Protein AF-A0A8T6RII4-F1 (afdb_monomer_lite)

Radius of gyration: 19.92 Å; chains: 1; bounding box: 28×21×65 Å

Foldseek 3Di:
DDDDDDDDDDDDPDDDDPPPFQAALQPRDGDDPVQLQQWKAQPPPRRIHRNVRQQVCCVVQQADSPPRHGDDPVRIDRSD

pLDDT: mean 90.01, std 9.52, range [54.53, 97.94]

Secondary structure (DSSP, 8-state):
-PPPP------------TTSSPBPTTT--B--GGGGGG-EE-TTT--EE-HHHHHHHHHHHSB-TTT--B--GGG-EE--

Sequence (80 aa):
MKTIINITSIKKVANWDWSAYIKCIVCNLPIKKEHLSNALKCPHCNGIAHSDHLIEWIKMKGTCPYCRKRLGRSKLLNAI

Structure (mmCIF, N/CA/C/O backbone):
data_AF-A0A8T6RII4-F1
#
_entry.id   AF-A0A8T6RII4-F1
#
loop_
_atom_site.group_PDB
_atom_site.id
_atom_site.type_symbol
_atom_site.label_atom_id
_atom_site.label_alt_id
_atom_site.label_comp_id
_atom_site.label_asym_id
_atom_site.label_entity_id
_atom_site.label_seq_id
_atom_site.pdbx_PDB_ins_code
_atom_site.Cartn_x
_atom_site.Cartn_y
_atom_site.Cartn_z
_atom_site.occupancy
_atom_site.B_iso_or_equiv
_atom_site.auth_seq_id
_atom_site.auth_comp_id
_atom_site.auth_asym_id
_atom_site.auth_atom_id
_atom_site.pdbx_PDB_model_num
ATOM 1 N N . MET A 1 1 ? -12.793 12.265 -50.495 1.00 54.53 1 MET A N 1
ATOM 2 C CA . MET A 1 1 ? -11.789 11.259 -50.914 1.00 54.53 1 MET A CA 1
ATOM 3 C C . MET A 1 1 ? -10.973 10.882 -49.683 1.00 54.53 1 MET A C 1
ATOM 5 O O . MET A 1 1 ? -10.495 11.792 -49.020 1.00 54.53 1 MET A O 1
ATOM 9 N N . LYS A 1 2 ? -10.902 9.599 -49.301 1.00 58.66 2 LYS A N 1
ATOM 10 C CA . LYS A 1 2 ? -10.108 9.136 -48.146 1.00 58.66 2 LYS A CA 1
ATOM 11 C C . LYS A 1 2 ? -8.817 8.508 -48.662 1.00 58.66 2 LYS A C 1
ATOM 13 O O . LYS A 1 2 ? -8.877 7.558 -49.435 1.00 58.66 2 LYS A O 1
ATOM 18 N N . THR A 1 3 ? -7.678 9.046 -48.252 1.00 62.12 3 THR A N 1
ATOM 19 C CA . THR A 1 3 ? -6.361 8.518 -48.615 1.00 62.12 3 THR A CA 1
ATOM 20 C C . THR A 1 3 ? -6.027 7.334 -47.712 1.00 62.12 3 THR A C 1
ATOM 22 O O . THR A 1 3 ? -6.116 7.443 -46.490 1.00 62.12 3 THR A O 1
ATOM 25 N N . ILE A 1 4 ? -5.661 6.202 -48.310 1.00 75.12 4 ILE A N 1
ATOM 26 C CA . ILE A 1 4 ? -5.193 5.010 -47.597 1.00 75.12 4 ILE A CA 1
ATOM 27 C C . ILE A 1 4 ? -3.669 5.111 -47.498 1.00 75.12 4 ILE A C 1
ATOM 29 O O . ILE A 1 4 ? -2.996 5.261 -48.515 1.00 75.12 4 ILE A O 1
ATOM 33 N N . ILE A 1 5 ? -3.130 5.055 -46.280 1.00 77.31 5 ILE A N 1
ATOM 34 C CA . ILE A 1 5 ? -1.686 5.109 -46.024 1.00 77.31 5 ILE A CA 1
ATOM 35 C C . ILE A 1 5 ? -1.205 3.682 -45.762 1.00 77.31 5 ILE A C 1
ATOM 37 O O . ILE A 1 5 ? -1.740 3.011 -44.880 1.00 77.31 5 ILE A O 1
ATOM 41 N N . ASN A 1 6 ? -0.209 3.220 -46.519 1.00 76.44 6 ASN A N 1
ATOM 42 C CA . ASN A 1 6 ? 0.352 1.877 -46.383 1.00 76.44 6 ASN A CA 1
ATOM 43 C C . ASN A 1 6 ? 1.723 1.962 -45.691 1.00 76.44 6 ASN A C 1
ATOM 45 O O . ASN A 1 6 ? 2.659 2.536 -46.246 1.00 76.44 6 ASN A O 1
ATOM 49 N N . ILE A 1 7 ? 1.832 1.446 -44.463 1.00 81.25 7 ILE A N 1
ATOM 50 C CA . ILE A 1 7 ? 3.055 1.526 -43.649 1.00 81.25 7 ILE A CA 1
ATOM 51 C C . ILE A 1 7 ? 3.854 0.235 -43.851 1.00 81.25 7 ILE A C 1
ATOM 53 O O . ILE A 1 7 ? 3.427 -0.828 -43.412 1.00 81.25 7 ILE A O 1
ATOM 57 N N . THR A 1 8 ? 5.007 0.315 -44.515 1.00 78.62 8 THR A N 1
ATOM 58 C CA . THR A 1 8 ? 5.806 -0.862 -44.913 1.00 78.62 8 THR A CA 1
ATOM 59 C C . THR A 1 8 ? 6.903 -1.251 -43.920 1.00 78.62 8 THR A C 1
ATOM 61 O O . THR A 1 8 ? 7.333 -2.400 -43.922 1.00 78.62 8 THR A O 1
ATOM 64 N N . SER A 1 9 ? 7.332 -0.337 -43.040 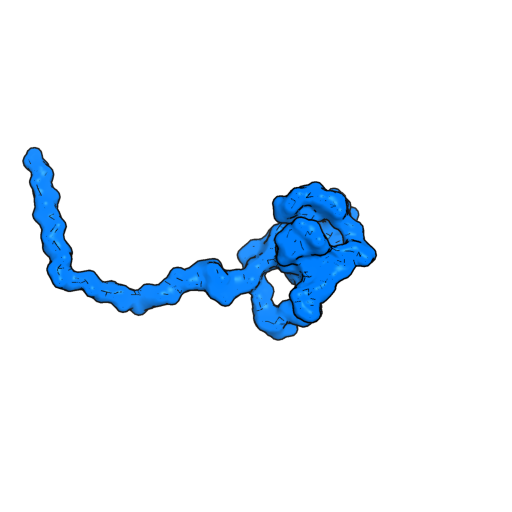1.00 79.00 9 SER A N 1
ATOM 65 C CA . SER A 1 9 ? 8.503 -0.549 -42.174 1.00 79.00 9 SER A CA 1
ATOM 66 C C . SER A 1 9 ? 8.268 -0.042 -40.752 1.00 79.00 9 SER A C 1
ATOM 68 O O . SER A 1 9 ? 8.647 1.074 -40.397 1.00 79.00 9 SER A O 1
ATOM 70 N N . ILE A 1 10 ? 7.647 -0.873 -39.914 1.00 86.56 10 ILE A N 1
ATOM 71 C CA . ILE A 1 10 ? 7.471 -0.604 -38.480 1.00 86.56 10 ILE A CA 1
ATOM 72 C C . ILE A 1 10 ? 8.621 -1.248 -37.702 1.00 86.56 10 ILE A C 1
ATOM 74 O O . ILE A 1 10 ? 8.844 -2.454 -37.796 1.00 86.56 10 ILE A O 1
ATOM 78 N N . LYS A 1 11 ? 9.327 -0.456 -36.884 1.00 89.25 11 LYS A N 1
ATOM 79 C CA . LYS A 1 11 ? 10.358 -0.943 -35.955 1.00 89.25 11 LYS A CA 1
ATOM 80 C C . LYS A 1 11 ? 9.990 -0.583 -34.518 1.00 89.25 11 LYS A C 1
ATOM 82 O O . LYS A 1 11 ? 9.729 0.576 -34.207 1.00 89.25 11 LYS A O 1
ATOM 87 N N . LYS A 1 12 ? 10.012 -1.573 -33.623 1.00 89.88 12 LYS A N 1
ATOM 88 C CA . LYS A 1 12 ? 9.822 -1.360 -32.183 1.00 89.88 12 LYS A CA 1
ATOM 89 C C . LYS A 1 12 ? 11.113 -0.782 -31.587 1.00 89.88 12 LYS A C 1
ATOM 91 O O . LYS A 1 12 ? 12.163 -1.407 -31.685 1.00 89.88 12 LYS A O 1
ATOM 96 N N . VAL A 1 13 ? 11.035 0.416 -31.005 1.00 89.06 13 VAL A N 1
ATOM 97 C CA . VAL A 1 13 ? 12.202 1.145 -30.462 1.00 89.06 13 VAL A CA 1
ATOM 98 C C . VAL A 1 13 ? 12.504 0.814 -29.000 1.00 89.06 13 VAL A C 1
ATOM 100 O O . VAL A 1 13 ? 13.644 0.929 -28.570 1.00 89.06 13 VAL A O 1
ATOM 103 N N . ALA A 1 14 ? 11.494 0.387 -28.242 1.00 85.25 14 ALA A N 1
ATOM 104 C CA . ALA A 1 14 ? 11.623 -0.025 -26.850 1.00 85.25 14 ALA A CA 1
ATOM 105 C C . ALA A 1 14 ? 10.415 -0.871 -26.421 1.00 85.25 14 ALA A C 1
ATOM 107 O O . ALA A 1 14 ? 9.382 -0.904 -27.100 1.00 85.25 14 ALA A O 1
ATOM 108 N N . ASN A 1 15 ? 10.542 -1.541 -25.275 1.00 86.00 15 ASN A N 1
ATOM 109 C CA . ASN A 1 15 ? 9.431 -2.190 -24.588 1.00 86.00 15 ASN A CA 1
ATOM 110 C C . ASN A 1 15 ? 9.189 -1.488 -23.248 1.00 86.00 15 ASN A C 1
ATOM 112 O O . ASN A 1 15 ? 9.930 -1.697 -22.293 1.00 86.00 15 ASN A O 1
ATOM 116 N N . TRP A 1 16 ? 8.171 -0.632 -23.199 1.00 81.25 16 TRP A N 1
ATOM 117 C CA . TRP A 1 16 ? 7.787 0.081 -21.985 1.00 81.25 16 TRP A CA 1
ATOM 118 C C . TRP A 1 16 ? 6.794 -0.770 -21.194 1.00 81.25 16 TRP A C 1
ATOM 120 O O . TRP A 1 16 ? 5.632 -0.877 -21.582 1.00 81.25 16 TRP A O 1
ATOM 130 N N . ASP A 1 17 ? 7.251 -1.376 -20.100 1.00 79.75 17 ASP A N 1
ATOM 131 C CA . ASP A 1 17 ? 6.386 -2.096 -19.165 1.00 79.75 17 ASP A CA 1
ATOM 132 C C . ASP A 1 17 ? 6.135 -1.244 -17.913 1.00 79.75 17 ASP A C 1
ATOM 134 O O . ASP A 1 17 ? 6.908 -1.230 -16.954 1.00 79.75 17 ASP A O 1
ATOM 138 N N . TRP A 1 18 ? 5.024 -0.508 -17.928 1.00 72.19 18 TRP A N 1
ATOM 139 C CA . TRP A 1 18 ? 4.579 0.329 -16.809 1.00 72.19 18 TRP A CA 1
ATOM 140 C C . TRP A 1 18 ? 4.098 -0.480 -15.593 1.00 72.19 18 TRP A C 1
ATOM 142 O O . TRP A 1 18 ? 3.816 0.113 -14.545 1.00 72.19 18 TRP A O 1
ATOM 152 N N . SER A 1 19 ? 4.012 -1.805 -15.731 1.00 74.38 19 SER A N 1
ATOM 153 C CA . SER A 1 19 ? 3.628 -2.767 -14.698 1.00 74.38 19 SER A CA 1
ATOM 154 C C . SER A 1 19 ? 4.832 -3.485 -14.078 1.00 74.38 19 SER A C 1
ATOM 156 O O . SER A 1 19 ? 4.652 -4.252 -13.136 1.00 74.38 19 SER A O 1
ATOM 158 N N . ALA A 1 20 ? 6.057 -3.200 -14.535 1.00 80.69 20 ALA A N 1
ATOM 159 C CA . ALA A 1 20 ? 7.273 -3.880 -14.083 1.00 80.69 20 ALA A CA 1
ATOM 160 C C . ALA A 1 20 ? 7.668 -3.600 -12.617 1.00 80.69 20 ALA A C 1
ATOM 162 O O . ALA A 1 20 ? 8.625 -4.191 -12.113 1.00 80.69 20 ALA A O 1
ATOM 163 N N . TYR A 1 21 ? 6.983 -2.686 -11.923 1.00 86.31 21 TYR A N 1
ATOM 164 C CA . TYR A 1 21 ? 7.335 -2.282 -10.564 1.00 86.31 21 TYR A CA 1
ATOM 165 C C . TYR A 1 21 ? 6.124 -2.172 -9.637 1.00 86.31 21 TYR A C 1
ATOM 167 O O . TYR A 1 21 ? 5.037 -1.738 -10.020 1.00 86.31 21 TYR A O 1
ATOM 175 N N . ILE A 1 22 ? 6.343 -2.530 -8.370 1.00 91.69 22 ILE A N 1
ATOM 176 C CA . ILE A 1 22 ? 5.352 -2.389 -7.303 1.00 91.69 22 ILE A CA 1
ATOM 177 C C . ILE A 1 22 ? 5.232 -0.904 -6.956 1.00 91.69 22 ILE A C 1
ATOM 179 O O . ILE A 1 22 ? 6.230 -0.250 -6.656 1.00 91.69 22 ILE A O 1
ATOM 183 N N . LYS A 1 23 ? 4.010 -0.369 -6.981 1.00 94.50 23 LYS A N 1
ATOM 184 C CA . LYS A 1 23 ? 3.716 1.019 -6.603 1.00 94.50 23 LYS A CA 1
ATOM 185 C C . LYS A 1 23 ? 3.148 1.089 -5.198 1.00 94.50 23 LYS A C 1
ATOM 187 O O . LYS A 1 23 ? 2.307 0.278 -4.818 1.00 94.50 23 LYS A O 1
ATOM 192 N N . CYS A 1 24 ? 3.564 2.107 -4.458 1.00 97.00 24 CYS A N 1
ATOM 193 C CA . CYS A 1 24 ? 2.967 2.432 -3.176 1.00 97.00 24 CYS A CA 1
ATOM 194 C C . CYS A 1 24 ? 1.522 2.909 -3.373 1.00 97.00 24 CYS A C 1
ATOM 196 O O . CYS A 1 24 ? 1.293 3.911 -4.049 1.00 97.00 24 CYS A O 1
ATOM 198 N N . ILE A 1 25 ? 0.557 2.251 -2.725 1.00 97.00 25 ILE A N 1
ATOM 199 C CA . ILE A 1 25 ? -0.875 2.599 -2.817 1.00 97.00 25 ILE A CA 1
ATOM 200 C C . ILE A 1 25 ? -1.240 3.975 -2.224 1.00 97.00 25 ILE A C 1
ATOM 202 O O . ILE A 1 25 ? -2.402 4.366 -2.285 1.00 97.00 25 ILE A O 1
ATOM 206 N N . VAL A 1 26 ? -0.279 4.693 -1.626 1.00 97.62 26 VAL A N 1
ATOM 207 C CA . VAL A 1 26 ? -0.474 6.039 -1.057 1.00 97.62 26 VAL A CA 1
ATOM 208 C C . VAL A 1 26 ? 0.108 7.126 -1.964 1.00 97.62 26 VAL A C 1
ATOM 210 O O . VAL A 1 26 ? -0.608 8.039 -2.351 1.00 97.62 26 VAL A O 1
ATOM 213 N N . CYS A 1 27 ? 1.397 7.045 -2.319 1.00 97.06 27 CYS A N 1
ATOM 214 C CA . CYS A 1 27 ? 2.070 8.089 -3.110 1.00 97.06 27 CYS A CA 1
ATOM 215 C C . CYS A 1 27 ? 2.165 7.778 -4.611 1.00 97.06 27 CYS A C 1
ATOM 217 O O . CYS A 1 27 ? 2.644 8.612 -5.371 1.00 97.06 27 CYS A O 1
ATOM 219 N N . ASN A 1 28 ? 1.752 6.581 -5.039 1.00 94.44 28 ASN A N 1
ATOM 220 C CA . ASN A 1 28 ? 1.807 6.100 -6.423 1.00 94.44 28 ASN A CA 1
ATOM 221 C C . ASN A 1 28 ? 3.222 6.020 -7.043 1.00 94.44 28 ASN A C 1
ATOM 223 O O . ASN A 1 28 ? 3.369 5.791 -8.244 1.00 94.44 28 ASN A O 1
ATOM 227 N N . LEU A 1 29 ? 4.270 6.171 -6.226 1.00 94.44 29 LEU A N 1
ATOM 228 C CA . LEU A 1 29 ? 5.663 6.011 -6.639 1.00 94.44 29 LEU A CA 1
ATOM 229 C C . LEU A 1 29 ? 6.120 4.546 -6.515 1.00 94.44 29 LEU A C 1
ATOM 231 O O . LEU A 1 29 ? 5.576 3.810 -5.681 1.00 94.44 29 LEU A O 1
ATOM 235 N N . PRO A 1 30 ? 7.119 4.118 -7.314 1.00 94.50 30 PRO A N 1
ATOM 236 C CA . PRO A 1 30 ? 7.731 2.801 -7.180 1.00 94.50 30 PRO A CA 1
ATOM 237 C C . PRO A 1 30 ? 8.278 2.561 -5.768 1.00 94.50 30 PRO A C 1
ATOM 239 O O . PRO A 1 30 ? 8.944 3.427 -5.202 1.00 94.50 30 PRO A O 1
ATOM 242 N N . ILE A 1 31 ? 8.053 1.362 -5.238 1.00 94.81 31 ILE A N 1
ATOM 243 C CA . ILE A 1 31 ? 8.761 0.847 -4.065 1.00 94.81 31 ILE A CA 1
ATOM 244 C C . ILE A 1 31 ? 10.001 0.132 -4.587 1.00 94.81 31 ILE A C 1
ATOM 246 O O . ILE A 1 31 ? 9.894 -0.865 -5.306 1.00 94.81 31 ILE A O 1
ATOM 250 N N . LYS A 1 32 ? 11.184 0.656 -4.262 1.00 92.50 32 LYS A N 1
ATOM 251 C CA . LYS A 1 32 ? 12.440 0.027 -4.680 1.00 92.50 32 LYS A CA 1
ATOM 252 C C . LYS A 1 32 ? 12.614 -1.332 -3.993 1.00 92.50 32 LYS A C 1
ATOM 254 O O . LYS A 1 32 ? 12.114 -1.534 -2.886 1.00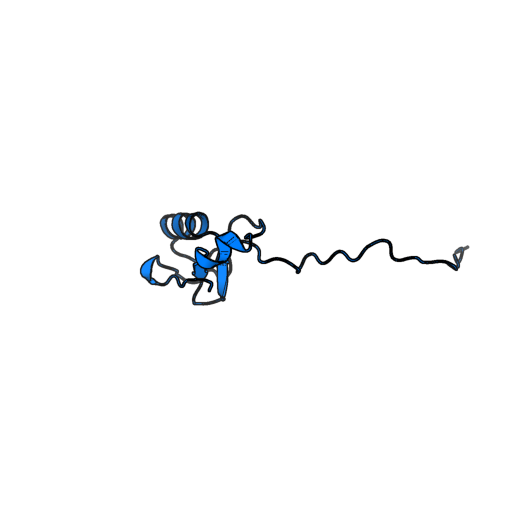 92.50 32 LYS A O 1
ATOM 259 N N . LYS A 1 33 ? 13.337 -2.256 -4.633 1.00 89.88 33 LYS A N 1
ATOM 260 C CA . LYS A 1 33 ? 13.514 -3.632 -4.130 1.00 89.88 33 LYS A CA 1
ATOM 261 C C . LYS A 1 33 ? 14.119 -3.658 -2.725 1.00 89.88 33 LYS A C 1
ATOM 263 O O . LYS A 1 33 ? 13.651 -4.416 -1.885 1.00 89.88 33 LYS A O 1
ATOM 268 N N . GLU A 1 34 ? 15.088 -2.790 -2.455 1.00 91.75 34 GLU A N 1
ATOM 269 C CA . GLU A 1 34 ? 15.755 -2.652 -1.157 1.00 91.75 34 GLU A CA 1
ATOM 270 C C . GLU A 1 34 ? 14.830 -2.175 -0.025 1.00 91.75 34 GLU A C 1
ATOM 272 O O . GLU A 1 34 ? 15.122 -2.402 1.144 1.00 91.75 34 GLU A O 1
ATOM 277 N N . HIS A 1 35 ? 13.700 -1.544 -0.351 1.00 90.12 35 HIS A N 1
ATOM 278 C CA . HIS A 1 35 ? 12.716 -1.081 0.632 1.00 90.12 35 HIS A CA 1
ATOM 279 C C . HIS A 1 35 ? 11.520 -2.027 0.767 1.00 90.12 35 HIS A C 1
ATOM 281 O O . HIS A 1 35 ? 10.650 -1.803 1.608 1.00 90.12 35 HIS A O 1
ATOM 287 N N . LEU A 1 36 ? 11.457 -3.084 -0.048 1.00 90.44 36 LEU A N 1
ATOM 288 C CA . LEU A 1 36 ? 10.304 -3.973 -0.101 1.00 90.44 36 LEU A CA 1
ATOM 289 C C . LEU A 1 36 ? 10.174 -4.840 1.161 1.00 90.44 36 LEU A C 1
ATOM 291 O O . LEU A 1 36 ? 9.052 -5.123 1.568 1.00 90.44 36 LEU A O 1
ATOM 295 N N . SER A 1 37 ? 11.285 -5.179 1.827 1.00 91.25 37 SER A N 1
ATOM 296 C CA . SER A 1 37 ? 11.280 -5.888 3.120 1.00 91.25 37 SER A CA 1
ATOM 297 C C . SER A 1 37 ? 10.609 -5.087 4.238 1.00 91.25 37 SER A C 1
ATOM 299 O O . SER A 1 37 ? 10.009 -5.657 5.142 1.00 91.25 37 SER A O 1
ATOM 301 N N . ASN A 1 38 ? 10.686 -3.755 4.162 1.00 94.19 38 ASN A N 1
ATOM 302 C CA . ASN A 1 38 ? 10.116 -2.845 5.156 1.00 94.19 38 ASN A CA 1
ATOM 303 C C . ASN A 1 38 ? 8.767 -2.272 4.702 1.00 94.19 38 ASN A C 1
ATOM 305 O O . ASN A 1 38 ? 8.137 -1.504 5.427 1.00 94.19 38 ASN A O 1
ATOM 309 N N . ALA A 1 39 ? 8.314 -2.613 3.495 1.00 97.00 39 ALA A N 1
ATOM 310 C CA . ALA A 1 39 ? 7.011 -2.205 3.011 1.00 97.00 39 ALA A CA 1
ATOM 311 C C . ALA A 1 39 ? 5.907 -2.960 3.759 1.00 97.00 39 ALA A C 1
ATOM 313 O O . ALA A 1 39 ? 6.053 -4.119 4.154 1.00 97.00 39 ALA A O 1
ATOM 314 N N . LEU A 1 40 ? 4.766 -2.298 3.917 1.00 97.19 40 LEU A N 1
ATOM 315 C CA . LEU A 1 40 ? 3.601 -2.864 4.583 1.00 97.19 40 LEU A CA 1
ATOM 316 C C . LEU A 1 40 ? 2.518 -3.169 3.555 1.00 97.19 40 LEU A C 1
ATOM 318 O O . LEU A 1 40 ? 2.326 -2.420 2.592 1.00 97.19 40 LEU A O 1
ATOM 322 N N . LYS A 1 41 ? 1.782 -4.257 3.777 1.00 96.69 41 LYS A N 1
ATOM 323 C CA . LYS A 1 41 ? 0.642 -4.653 2.948 1.00 96.69 41 LYS A CA 1
ATOM 324 C C . LYS A 1 41 ? -0.663 -4.621 3.732 1.00 96.69 41 LYS A C 1
ATOM 326 O O . LYS A 1 41 ? -0.731 -4.988 4.908 1.00 96.69 41 LYS A O 1
ATOM 331 N N . CYS A 1 42 ? -1.728 -4.208 3.053 1.00 97.25 42 CYS A N 1
ATOM 332 C CA . CYS A 1 42 ? -3.083 -4.330 3.573 1.00 97.25 42 CYS A CA 1
ATOM 333 C C . CYS A 1 42 ? -3.503 -5.815 3.596 1.00 97.25 42 CYS A C 1
ATOM 335 O O . CYS A 1 42 ? -3.471 -6.450 2.543 1.00 97.25 42 CYS A O 1
ATOM 337 N N . PRO A 1 43 ? -3.995 -6.363 4.722 1.00 96.25 43 PRO A N 1
ATOM 338 C CA . PRO A 1 43 ? -4.423 -7.764 4.812 1.00 96.25 43 PRO A CA 1
ATOM 339 C C . PRO A 1 43 ? -5.715 -8.066 4.033 1.00 96.25 43 PRO A C 1
ATOM 341 O O . PRO A 1 43 ? -6.125 -9.215 3.935 1.00 96.25 43 PRO A O 1
ATOM 344 N N . HIS A 1 44 ? -6.404 -7.042 3.521 1.00 96.38 44 HIS A N 1
ATOM 345 C CA . HIS A 1 44 ? -7.692 -7.206 2.847 1.00 96.38 44 HIS A CA 1
ATOM 346 C C . HIS A 1 44 ? -7.617 -7.197 1.324 1.00 96.38 44 HIS A C 1
ATOM 348 O O . HIS A 1 44 ? -8.503 -7.746 0.677 1.00 96.38 44 HIS A O 1
ATOM 354 N N . CYS A 1 45 ? -6.644 -6.487 0.757 1.00 96.31 45 CYS A N 1
ATOM 355 C CA . CYS A 1 45 ? -6.512 -6.316 -0.692 1.00 96.31 45 CYS A CA 1
ATOM 356 C C . CYS A 1 45 ? -5.071 -6.459 -1.178 1.00 96.31 45 CYS A C 1
ATOM 358 O O . CYS A 1 45 ? -4.796 -6.181 -2.338 1.00 96.31 45 CYS A O 1
ATOM 360 N N . ASN A 1 46 ? -4.147 -6.793 -0.274 1.00 95.56 46 ASN A N 1
ATOM 361 C CA . ASN A 1 46 ? -2.719 -6.967 -0.529 1.00 95.56 46 ASN A CA 1
ATOM 362 C C . ASN A 1 46 ? -2.027 -5.737 -1.134 1.00 95.56 46 ASN A C 1
ATOM 364 O O . ASN A 1 46 ? -0.908 -5.837 -1.621 1.00 95.56 46 ASN A O 1
ATOM 368 N N . GLY A 1 47 ? -2.667 -4.564 -1.071 1.00 95.88 47 GLY A N 1
ATOM 369 C CA . GLY A 1 47 ? -2.076 -3.315 -1.532 1.00 95.88 47 GLY A CA 1
ATOM 370 C C . GLY A 1 47 ? -0.831 -2.992 -0.712 1.00 95.88 47 GLY A C 1
ATOM 371 O O . GLY A 1 47 ? -0.904 -2.980 0.520 1.00 95.88 47 GLY A O 1
ATOM 372 N N . ILE A 1 48 ? 0.286 -2.758 -1.399 1.00 96.94 48 ILE A N 1
ATOM 373 C CA . ILE A 1 48 ? 1.607 -2.545 -0.803 1.00 96.94 48 ILE A CA 1
ATOM 374 C C . ILE A 1 48 ? 1.896 -1.044 -0.740 1.00 96.94 48 ILE A C 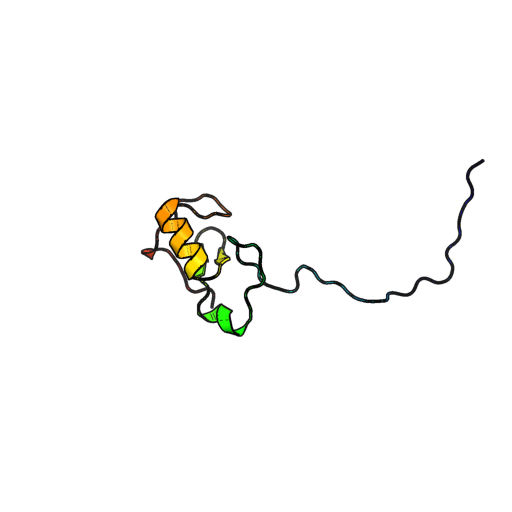1
ATOM 376 O O . ILE A 1 48 ? 1.607 -0.299 -1.678 1.00 96.94 48 ILE A O 1
ATOM 380 N N . ALA A 1 49 ? 2.469 -0.581 0.362 1.00 97.50 49 ALA A N 1
ATOM 381 C CA . ALA A 1 49 ? 2.914 0.795 0.522 1.00 97.50 49 ALA A CA 1
ATOM 382 C C . ALA A 1 49 ? 4.222 0.871 1.310 1.00 97.50 49 ALA A C 1
ATOM 384 O O . ALA A 1 49 ? 4.540 -0.013 2.104 1.00 97.50 49 ALA A O 1
ATOM 385 N N . HIS A 1 50 ? 4.953 1.971 1.115 1.00 97.94 50 HIS A N 1
ATOM 386 C CA . HIS A 1 50 ? 5.996 2.381 2.054 1.00 97.94 50 HIS A CA 1
ATOM 387 C C . HIS A 1 50 ? 5.406 2.415 3.471 1.00 97.94 50 HIS A C 1
ATOM 389 O O . HIS A 1 50 ? 4.291 2.923 3.651 1.00 97.94 50 HIS A O 1
ATOM 395 N N . SER A 1 51 ? 6.140 1.873 4.449 1.00 96.81 51 SER A N 1
ATOM 396 C CA . SER A 1 51 ? 5.698 1.761 5.846 1.00 96.81 51 SER A CA 1
ATOM 397 C C . SER A 1 51 ? 5.126 3.072 6.363 1.00 96.81 51 SER A C 1
ATOM 399 O O . SER A 1 51 ? 3.997 3.112 6.850 1.00 96.81 51 SER A O 1
ATOM 401 N N . ASP A 1 52 ? 5.882 4.149 6.179 1.00 97.06 52 ASP A N 1
ATOM 402 C CA . ASP A 1 52 ? 5.610 5.446 6.788 1.00 97.06 52 ASP A CA 1
ATOM 403 C C . ASP A 1 52 ? 4.339 6.055 6.198 1.00 97.06 52 ASP A C 1
ATOM 405 O O . ASP A 1 52 ? 3.441 6.473 6.926 1.00 97.06 52 ASP A O 1
ATOM 409 N N . HIS A 1 53 ? 4.189 5.987 4.873 1.00 97.88 53 HIS A N 1
ATOM 410 C CA . HIS A 1 53 ? 2.997 6.483 4.192 1.00 97.88 53 HIS A CA 1
ATOM 411 C C . HIS A 1 53 ? 1.727 5.738 4.617 1.00 97.88 53 HIS A C 1
ATOM 413 O O . HIS A 1 53 ? 0.691 6.368 4.833 1.00 97.88 53 HIS A O 1
ATOM 419 N N . LEU A 1 54 ? 1.778 4.405 4.737 1.00 97.06 54 LEU A N 1
ATOM 420 C CA . LEU A 1 54 ? 0.593 3.634 5.120 1.00 97.06 54 LEU A CA 1
ATOM 421 C C . LEU A 1 54 ? 0.229 3.862 6.589 1.00 97.06 54 LEU A C 1
ATOM 423 O O . LEU A 1 54 ? -0.949 3.990 6.924 1.00 97.06 54 LEU A O 1
ATOM 427 N N . ILE A 1 55 ? 1.236 3.940 7.455 1.00 96.62 55 ILE A N 1
ATOM 428 C CA . ILE A 1 55 ? 1.075 4.218 8.879 1.00 96.62 55 ILE A CA 1
ATOM 429 C C . ILE A 1 55 ? 0.431 5.589 9.107 1.00 96.62 55 ILE A C 1
ATOM 431 O O . ILE A 1 55 ? -0.561 5.663 9.835 1.00 96.62 55 ILE A O 1
ATOM 435 N N . GLU A 1 56 ? 0.961 6.653 8.500 1.00 97.56 56 GLU A N 1
ATOM 436 C CA . GLU A 1 56 ? 0.414 8.006 8.668 1.00 97.56 56 GLU A CA 1
ATOM 437 C C . GLU A 1 56 ? -1.004 8.104 8.102 1.00 97.56 56 GLU A C 1
ATOM 439 O O . GLU A 1 56 ? -1.905 8.636 8.756 1.00 97.56 56 GLU A O 1
ATOM 444 N N . TRP A 1 57 ? -1.254 7.479 6.948 1.00 97.56 57 TRP A N 1
ATOM 445 C CA . TRP A 1 57 ? -2.600 7.402 6.388 1.00 97.56 57 TRP A CA 1
ATOM 446 C C . TRP A 1 57 ? -3.591 6.748 7.357 1.00 97.56 57 TRP A C 1
ATOM 448 O O . TRP A 1 57 ? -4.683 7.269 7.591 1.00 97.56 57 TRP A O 1
ATOM 458 N N . ILE A 1 58 ? -3.217 5.614 7.955 1.00 96.62 58 ILE A N 1
ATOM 459 C CA . ILE A 1 58 ? -4.072 4.888 8.899 1.00 96.62 58 ILE A CA 1
ATOM 460 C C . ILE A 1 58 ? -4.312 5.693 10.174 1.00 96.62 58 ILE A C 1
ATOM 462 O O . ILE A 1 58 ? -5.443 5.701 10.657 1.00 96.62 58 ILE A O 1
ATOM 466 N N . LYS A 1 59 ? -3.298 6.389 10.701 1.00 96.19 59 LYS A N 1
ATOM 467 C CA . LYS A 1 59 ? -3.475 7.276 11.861 1.00 96.19 59 LYS A CA 1
ATOM 468 C C . LYS A 1 59 ? -4.537 8.346 11.590 1.00 96.19 59 LYS A C 1
ATOM 470 O O . LYS A 1 59 ? -5.354 8.612 12.464 1.00 96.19 59 LYS A O 1
ATOM 475 N N . MET A 1 60 ? -4.553 8.921 10.385 1.00 96.38 60 MET A N 1
ATOM 476 C CA . MET A 1 60 ? -5.494 9.985 10.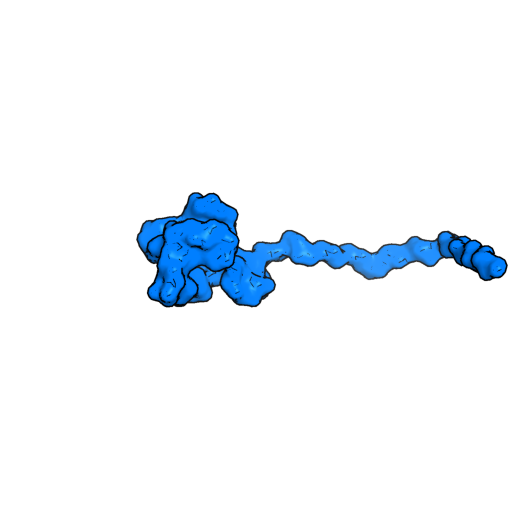016 1.00 96.38 60 MET A CA 1
ATOM 477 C C . MET A 1 60 ? -6.878 9.478 9.587 1.00 96.38 60 MET A C 1
ATOM 479 O O . MET A 1 60 ? -7.879 10.149 9.833 1.00 96.38 60 MET A O 1
ATOM 483 N N . LYS A 1 61 ? -6.950 8.347 8.873 1.00 97.06 61 LYS A N 1
ATOM 484 C CA . LYS A 1 61 ? -8.169 7.903 8.165 1.00 97.06 61 LYS A CA 1
ATOM 485 C C . LYS A 1 61 ? -8.743 6.577 8.662 1.00 97.06 61 LYS A C 1
ATOM 487 O O . LYS A 1 61 ? -9.885 6.261 8.333 1.00 97.06 61 LYS A O 1
ATOM 492 N N . GLY A 1 62 ? -7.970 5.765 9.384 1.00 96.38 62 GLY A N 1
ATOM 493 C CA . GLY A 1 62 ? -8.398 4.462 9.915 1.00 96.38 62 GLY A CA 1
ATOM 494 C C . GLY A 1 62 ? -8.837 3.429 8.863 1.00 96.38 62 GLY A C 1
ATOM 495 O O . GLY A 1 62 ? -9.502 2.446 9.198 1.00 96.38 62 GLY A O 1
ATOM 496 N N . THR A 1 63 ? -8.523 3.651 7.584 1.00 97.69 63 THR A N 1
ATOM 497 C CA . THR A 1 63 ? -8.984 2.847 6.440 1.00 97.69 63 THR A CA 1
ATOM 498 C C . THR A 1 63 ? -7.877 2.685 5.401 1.00 97.69 63 THR A C 1
ATOM 500 O O . THR A 1 63 ? -6.981 3.520 5.294 1.00 97.69 63 THR A O 1
ATOM 503 N N . CYS A 1 64 ? -7.923 1.601 4.624 1.00 97.81 64 CYS A N 1
ATOM 504 C CA . CYS A 1 64 ? -7.011 1.391 3.499 1.00 97.81 64 CYS A CA 1
ATOM 505 C C . CYS A 1 64 ?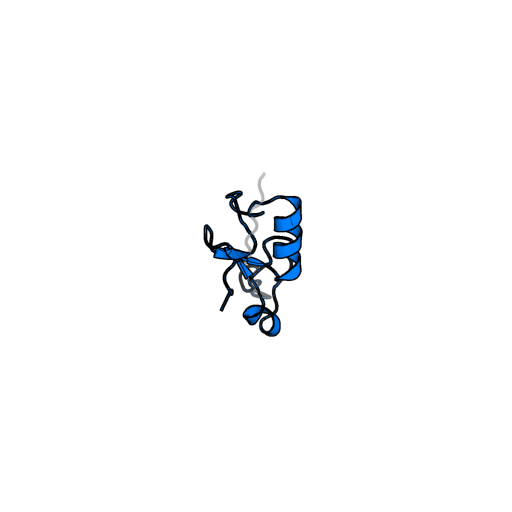 -7.282 2.419 2.380 1.00 97.81 64 CYS A C 1
ATOM 507 O O . CYS A 1 64 ? -8.437 2.536 1.965 1.00 97.81 64 CYS A O 1
ATOM 509 N N . PRO A 1 65 ? -6.264 3.107 1.826 1.00 97.12 65 PRO A N 1
ATOM 510 C CA . PRO A 1 65 ? -6.454 4.087 0.746 1.00 97.12 65 PRO A CA 1
ATOM 511 C C . PRO A 1 65 ? -6.985 3.459 -0.551 1.00 97.12 65 PRO A C 1
ATOM 513 O O . PRO A 1 65 ? -7.637 4.132 -1.342 1.00 97.12 65 PRO A O 1
ATOM 516 N N . TYR A 1 66 ? -6.735 2.161 -0.756 1.00 97.25 66 TYR A N 1
ATOM 517 C CA . TYR A 1 66 ? -7.118 1.446 -1.970 1.00 97.25 66 TYR A CA 1
ATOM 518 C C . TYR A 1 66 ? -8.497 0.783 -1.846 1.00 97.25 66 TYR A C 1
ATOM 520 O O . TYR A 1 66 ? -9.427 1.131 -2.566 1.00 97.25 66 TYR A O 1
ATOM 528 N N . CYS A 1 67 ? -8.667 -0.146 -0.895 1.00 97.75 67 CYS A N 1
ATOM 529 C CA . CYS A 1 67 ? -9.906 -0.926 -0.758 1.00 97.75 67 CYS A CA 1
ATOM 530 C C . CYS A 1 67 ? -10.918 -0.352 0.244 1.00 97.75 67 CYS A C 1
ATOM 532 O O . CYS A 1 67 ? -11.997 -0.918 0.407 1.00 97.75 67 CYS A O 1
ATOM 534 N N . ARG A 1 68 ? -10.568 0.733 0.949 1.00 97.25 68 ARG A N 1
ATOM 535 C CA . ARG A 1 68 ? -11.424 1.473 1.899 1.00 97.25 68 ARG A CA 1
ATOM 536 C C . ARG A 1 68 ? -11.919 0.696 3.126 1.00 97.25 68 ARG A C 1
ATOM 538 O O . ARG A 1 68 ? -12.619 1.264 3.959 1.00 97.25 68 ARG A O 1
ATOM 545 N N . LYS A 1 69 ? -11.525 -0.569 3.311 1.00 97.69 69 LYS A N 1
ATOM 546 C CA . LYS A 1 69 ? -11.823 -1.321 4.543 1.00 97.69 69 LYS A CA 1
ATOM 547 C C . LYS A 1 69 ? -11.082 -0.722 5.742 1.00 97.69 69 LYS A C 1
ATOM 549 O O . LYS A 1 69 ? -9.974 -0.200 5.586 1.00 97.69 69 LYS A O 1
ATOM 554 N N . ARG A 1 70 ? -11.680 -0.828 6.938 1.00 96.69 70 ARG A N 1
ATOM 555 C CA . ARG A 1 70 ? -11.045 -0.405 8.197 1.00 96.69 70 ARG A CA 1
ATOM 556 C C . ARG A 1 70 ? -9.705 -1.104 8.367 1.00 96.69 70 ARG A C 1
ATOM 558 O O . ARG A 1 70 ? -9.623 -2.327 8.297 1.00 96.69 70 ARG A O 1
ATOM 565 N N . LEU A 1 71 ? -8.675 -0.315 8.625 1.00 95.00 71 LEU A N 1
ATOM 566 C CA . LEU A 1 71 ? -7.308 -0.786 8.744 1.00 95.00 71 LEU A CA 1
ATOM 567 C C . LEU A 1 71 ? -6.689 -0.126 9.969 1.00 95.00 71 LEU A C 1
ATOM 569 O O . LEU A 1 71 ? -6.720 1.091 10.095 1.00 95.00 71 LEU A O 1
ATOM 573 N N . GLY A 1 72 ? -6.178 -0.943 10.885 1.00 89.94 72 GLY A N 1
ATOM 574 C CA . GLY A 1 72 ? -5.469 -0.492 12.078 1.00 89.94 72 GLY A CA 1
ATOM 575 C C . GLY A 1 72 ? -4.014 -0.933 12.021 1.00 89.94 72 GLY A C 1
ATOM 576 O O . GLY A 1 72 ? -3.692 -1.911 11.348 1.00 89.94 72 GLY A O 1
ATOM 577 N N . ARG A 1 73 ? -3.141 -0.232 12.749 1.00 87.25 73 ARG A N 1
ATOM 578 C CA . ARG A 1 73 ? -1.689 -0.471 12.725 1.00 87.25 73 ARG A CA 1
ATOM 579 C C . ARG A 1 73 ? -1.306 -1.910 13.081 1.00 87.25 73 ARG A C 1
ATOM 581 O O . ARG A 1 73 ? -0.460 -2.487 12.416 1.00 87.25 73 ARG A O 1
ATOM 588 N N . SER A 1 74 ? -1.977 -2.504 14.067 1.00 89.44 74 SER A N 1
ATOM 589 C CA . SER A 1 74 ? -1.760 -3.893 14.501 1.00 89.44 74 SER A CA 1
ATOM 590 C C . SER A 1 74 ? -2.157 -4.949 13.466 1.00 89.44 74 SER A C 1
ATOM 592 O O . SER A 1 74 ? -1.791 -6.107 13.614 1.00 89.44 74 SER A O 1
ATOM 594 N N . LYS A 1 75 ? -2.916 -4.572 12.429 1.00 84.50 75 LYS A N 1
ATOM 595 C CA . LYS A 1 75 ? -3.378 -5.481 11.369 1.00 84.50 75 LYS A CA 1
ATOM 596 C C . LYS A 1 75 ? -2.506 -5.419 10.113 1.00 84.50 75 LYS A C 1
ATOM 598 O O . LYS A 1 75 ? -2.830 -6.067 9.122 1.00 84.50 75 LYS A O 1
ATOM 603 N N . LEU A 1 76 ? -1.459 -4.595 10.114 1.00 87.88 76 LEU A N 1
ATOM 604 C CA . LEU A 1 76 ? -0.528 -4.502 8.996 1.00 87.88 76 LEU A CA 1
ATOM 605 C C . LEU A 1 76 ? 0.359 -5.742 8.948 1.00 87.88 76 LEU A C 1
ATOM 607 O O . LEU A 1 76 ? 0.742 -6.281 9.981 1.00 87.88 76 LEU A O 1
ATOM 611 N N . LEU A 1 77 ? 0.676 -6.176 7.733 1.00 88.19 77 LEU A N 1
ATOM 612 C CA . LEU A 1 77 ? 1.590 -7.282 7.487 1.00 88.19 77 LEU A CA 1
ATOM 613 C C . LEU A 1 77 ? 2.811 -6.758 6.737 1.00 88.19 77 LEU A C 1
ATOM 615 O O . LEU A 1 77 ? 2.685 -5.823 5.943 1.00 88.19 77 LEU A O 1
ATOM 619 N N . ASN A 1 78 ? 3.959 -7.399 6.928 1.00 88.31 78 ASN A N 1
ATOM 620 C CA . ASN A 1 78 ? 5.119 -7.155 6.079 1.00 88.31 78 ASN A CA 1
ATOM 621 C C . ASN A 1 78 ? 4.826 -7.638 4.653 1.00 88.31 78 ASN A C 1
ATOM 623 O O . ASN A 1 78 ? 4.0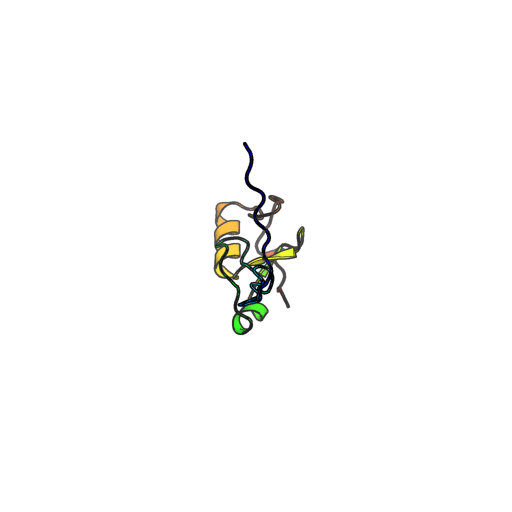98 -8.621 4.433 1.00 88.31 78 ASN A O 1
ATOM 627 N N . ALA A 1 79 ? 5.329 -6.892 3.672 1.00 75.69 79 ALA A N 1
ATOM 628 C CA . ALA A 1 79 ? 5.103 -7.203 2.269 1.00 75.69 79 ALA A CA 1
ATOM 629 C C . ALA A 1 79 ? 5.791 -8.515 1.858 1.00 75.69 79 ALA A C 1
ATOM 631 O O . ALA A 1 79 ? 5.187 -9.277 1.098 1.00 75.69 79 ALA A O 1
ATOM 632 N N . ILE A 1 80 ? 6.979 -8.786 2.411 1.00 74.12 80 ILE A N 1
ATOM 633 C CA . ILE A 1 80 ? 7.806 -9.981 2.191 1.00 74.12 80 ILE A CA 1
ATOM 634 C C . ILE A 1 80 ? 8.306 -10.497 3.536 1.00 74.12 80 ILE A C 1
ATOM 636 O O . ILE A 1 80 ? 8.685 -9.647 4.372 1.00 74.12 80 ILE A O 1
#